Protein AF-A0A4Y8C627-F1 (afdb_monomer_lite)

Radius of gyration: 16.5 Å; chains: 1; bounding box: 31×33×43 Å

pLDDT: mean 87.5, std 11.92, range [37.62, 97.81]

Structure (mmCIF, N/CA/C/O bac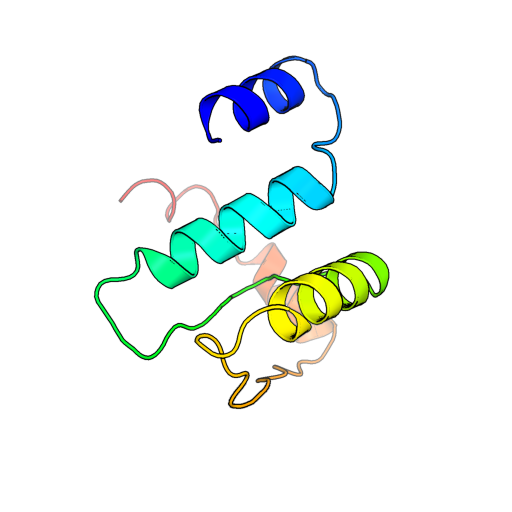kbone):
data_AF-A0A4Y8C627-F1
#
_entry.id   AF-A0A4Y8C627-F1
#
loop_
_atom_site.group_PDB
_atom_site.id
_atom_site.type_symbol
_atom_site.label_atom_id
_atom_site.label_alt_id
_atom_site.label_comp_id
_atom_site.label_asym_id
_atom_site.label_entity_id
_atom_site.label_seq_id
_atom_site.pdbx_PDB_ins_code
_atom_site.Cartn_x
_atom_site.Cartn_y
_atom_site.Cartn_z
_atom_site.occupancy
_atom_site.B_iso_or_equiv
_atom_site.auth_seq_id
_atom_si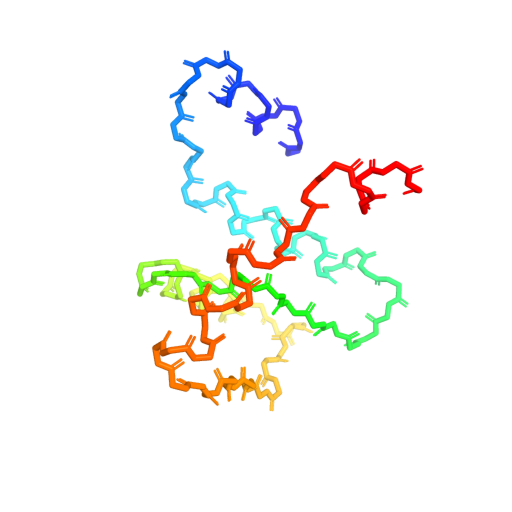te.auth_comp_id
_atom_site.auth_asym_id
_atom_site.auth_atom_id
_atom_site.pdbx_PDB_model_num
ATOM 1 N N . LEU A 1 1 ? -14.919 10.501 2.269 1.00 72.81 1 LEU A N 1
ATOM 2 C CA . LEU A 1 1 ? -13.532 10.699 1.791 1.00 72.81 1 LEU A CA 1
ATOM 3 C C . LEU A 1 1 ? -13.435 10.959 0.285 1.00 72.81 1 LEU A C 1
ATOM 5 O O . LEU A 1 1 ? -12.772 11.920 -0.075 1.00 72.81 1 LEU A O 1
ATOM 9 N N . GLY A 1 2 ? -14.131 10.216 -0.590 1.00 79.50 2 GLY A N 1
ATOM 10 C CA . GLY A 1 2 ? -14.039 10.416 -2.053 1.00 79.50 2 GLY A CA 1
ATOM 11 C C . GLY A 1 2 ? -14.268 11.856 -2.546 1.00 79.50 2 GLY A C 1
ATOM 12 O O . GLY A 1 2 ? -13.442 12.381 -3.279 1.00 79.50 2 GLY A O 1
ATOM 13 N N . LYS A 1 3 ? -15.312 12.547 -2.062 1.00 85.19 3 LYS A N 1
ATOM 14 C CA . LYS A 1 3 ? -15.562 13.968 -2.401 1.00 85.19 3 LYS A CA 1
ATOM 15 C C . LYS A 1 3 ? -14.435 14.911 -1.957 1.00 85.19 3 LYS A C 1
ATOM 17 O O . LYS A 1 3 ? -14.161 15.905 -2.615 1.00 85.19 3 LYS A O 1
ATOM 22 N N . THR A 1 4 ? -13.792 14.608 -0.830 1.00 83.12 4 THR A N 1
ATOM 23 C CA . THR A 1 4 ? -12.664 15.393 -0.314 1.00 83.12 4 THR A CA 1
ATOM 24 C C . THR A 1 4 ? -11.460 15.232 -1.233 1.00 83.12 4 THR A C 1
ATOM 26 O O . THR A 1 4 ? -10.890 16.231 -1.654 1.00 83.12 4 THR A O 1
ATOM 29 N N . ILE A 1 5 ? -11.130 13.992 -1.602 1.00 84.81 5 ILE A N 1
ATOM 30 C CA . ILE A 1 5 ? -10.052 13.672 -2.548 1.00 84.81 5 ILE A CA 1
ATOM 31 C C . ILE A 1 5 ? -10.285 14.372 -3.890 1.00 84.81 5 ILE A C 1
ATOM 33 O O . ILE A 1 5 ? -9.407 15.085 -4.370 1.00 84.81 5 ILE A O 1
ATOM 37 N N . ASP A 1 6 ? -11.491 14.241 -4.441 1.00 87.00 6 ASP A N 1
ATOM 38 C CA . ASP A 1 6 ? -11.877 14.874 -5.703 1.00 87.00 6 ASP A CA 1
ATOM 39 C C . ASP A 1 6 ? -11.719 16.404 -5.658 1.00 87.00 6 ASP A C 1
ATOM 41 O O . ASP A 1 6 ? -11.236 17.025 -6.604 1.00 87.00 6 ASP A O 1
ATOM 45 N N . SER A 1 7 ? -12.002 17.033 -4.512 1.00 90.12 7 SER A N 1
ATOM 46 C CA . SER A 1 7 ? -11.821 18.481 -4.344 1.00 90.12 7 SER A CA 1
ATOM 47 C C . SER A 1 7 ? -10.358 18.952 -4.371 1.00 90.12 7 SER A C 1
ATOM 49 O O . SER A 1 7 ? -10.106 20.105 -4.721 1.00 90.12 7 SER A O 1
ATOM 51 N N . PHE A 1 8 ? -9.394 18.094 -4.011 1.00 88.56 8 PHE A N 1
ATOM 52 C CA . PHE A 1 8 ? -7.964 18.390 -4.156 1.00 88.56 8 PHE A CA 1
ATOM 53 C C . PHE A 1 8 ? -7.522 18.189 -5.607 1.00 88.56 8 PHE A C 1
ATOM 55 O O . PHE A 1 8 ? -6.917 19.088 -6.192 1.00 88.56 8 PHE A O 1
ATOM 62 N N . ILE A 1 9 ? -7.900 17.054 -6.201 1.00 86.75 9 ILE A N 1
ATOM 63 C CA . ILE A 1 9 ? -7.514 16.671 -7.565 1.00 86.75 9 ILE A CA 1
ATOM 64 C C . ILE A 1 9 ? -8.062 17.663 -8.594 1.00 86.75 9 ILE A C 1
ATOM 66 O O . ILE A 1 9 ? -7.308 18.155 -9.429 1.00 86.75 9 ILE A O 1
ATOM 70 N N . SER A 1 10 ? -9.344 18.022 -8.500 1.00 89.75 10 SER A N 1
ATOM 71 C CA . SER A 1 10 ? -9.984 18.994 -9.403 1.00 89.75 10 SER A CA 1
ATOM 72 C C . SER A 1 10 ? -9.343 20.386 -9.359 1.00 89.75 10 SER A C 1
ATOM 74 O O . SER A 1 10 ? -9.460 21.147 -10.315 1.00 89.75 10 SER A O 1
ATOM 76 N N . LYS A 1 11 ? -8.630 20.716 -8.275 1.00 92.38 11 LYS A N 1
ATOM 77 C CA . LYS A 1 11 ? -7.874 21.967 -8.114 1.00 92.38 11 LYS A CA 1
ATOM 78 C C . LYS A 1 11 ? -6.393 21.837 -8.486 1.00 92.38 11 LYS A C 1
ATOM 80 O O . LYS A 1 11 ? -5.652 22.797 -8.309 1.00 92.38 11 LYS A O 1
ATOM 85 N N . GLY A 1 12 ? -5.952 20.669 -8.959 1.00 88.88 12 GLY A N 1
ATOM 86 C CA . GLY A 1 12 ? -4.545 20.378 -9.249 1.00 88.88 12 GLY A CA 1
ATOM 87 C C . GLY A 1 12 ? -3.660 20.263 -8.003 1.00 88.88 12 GLY A C 1
ATOM 88 O O . GLY A 1 12 ? -2.437 20.291 -8.117 1.00 88.88 12 GLY A O 1
ATOM 89 N N . ASN A 1 13 ? -4.258 20.146 -6.816 1.00 88.06 13 ASN A N 1
ATOM 90 C CA . ASN A 1 13 ? -3.529 20.029 -5.561 1.00 88.06 13 ASN A CA 1
ATOM 91 C C . ASN A 1 13 ? -3.198 18.568 -5.256 1.00 88.06 13 ASN A C 1
ATOM 93 O O . ASN A 1 13 ? -3.969 17.654 -5.559 1.00 88.06 13 ASN A O 1
ATOM 97 N N . LEU A 1 14 ? -2.076 18.360 -4.567 1.00 83.50 14 LEU A N 1
ATOM 98 C CA . LEU A 1 14 ? -1.755 17.062 -3.987 1.00 83.50 14 LEU A CA 1
ATOM 99 C C . LEU A 1 14 ? -2.723 16.750 -2.842 1.00 83.50 14 LEU A C 1
ATOM 101 O O . LEU A 1 14 ? -3.014 17.601 -2.000 1.00 83.50 14 LEU A O 1
ATOM 105 N N . VAL A 1 15 ? -3.214 15.514 -2.820 1.00 87.62 15 VAL A N 1
ATOM 106 C CA . VAL A 1 15 ? -4.030 15.004 -1.718 1.00 87.62 15 VAL A CA 1
ATOM 107 C C . VAL A 1 15 ? -3.113 14.782 -0.509 1.00 87.62 15 VAL A C 1
ATOM 109 O O . VAL A 1 15 ? -2.073 14.137 -0.670 1.00 87.62 15 VAL A O 1
ATOM 112 N N . PRO A 1 16 ? -3.471 15.277 0.689 1.00 90.00 16 PRO A N 1
ATOM 113 C CA . PRO A 1 16 ? -2.706 15.015 1.904 1.00 90.00 16 PRO A CA 1
ATOM 114 C C . PRO A 1 16 ? -2.525 13.514 2.171 1.00 90.00 16 PRO A C 1
ATOM 116 O O . PRO A 1 16 ? -3.430 12.711 1.928 1.00 90.00 16 PRO A O 1
ATOM 119 N N . LEU A 1 17 ? -1.346 13.131 2.666 1.00 89.31 17 LEU A N 1
ATOM 120 C CA . LEU A 1 17 ? -0.967 11.728 2.850 1.00 89.31 17 LEU A CA 1
ATOM 121 C C . LEU A 1 17 ? -1.897 10.985 3.822 1.00 89.31 17 LEU A C 1
ATOM 123 O O . LEU A 1 17 ? -2.311 9.859 3.551 1.00 89.31 17 LEU A O 1
ATOM 127 N N . ASP A 1 18 ? -2.272 11.633 4.917 1.00 89.50 18 ASP A N 1
ATOM 128 C CA . ASP A 1 18 ? -3.202 11.119 5.923 1.00 89.50 18 ASP A CA 1
ATOM 129 C C . ASP A 1 18 ? -4.584 10.809 5.324 1.00 89.50 18 ASP A C 1
ATOM 131 O O . ASP A 1 18 ? -5.201 9.791 5.645 1.00 89.50 18 ASP A O 1
ATOM 135 N N . VAL A 1 19 ? -5.062 11.642 4.393 1.00 89.69 19 VAL A N 1
ATOM 136 C CA . VAL A 1 19 ? -6.332 11.419 3.684 1.00 89.69 19 VAL A CA 1
ATOM 137 C C . VAL A 1 19 ? -6.239 10.183 2.787 1.00 89.69 19 VAL A C 1
ATOM 139 O O . VAL A 1 19 ? -7.193 9.398 2.724 1.00 89.69 19 VAL A O 1
ATOM 142 N N . VAL A 1 20 ? -5.101 9.978 2.116 1.00 89.25 20 VAL A N 1
ATOM 143 C CA . VAL A 1 20 ? -4.851 8.790 1.282 1.00 89.25 20 VAL A CA 1
ATOM 144 C C . VAL A 1 20 ? -4.823 7.526 2.143 1.00 89.25 20 VAL A C 1
ATOM 146 O O . VAL A 1 20 ? -5.567 6.585 1.860 1.00 89.25 20 VAL A O 1
ATOM 149 N N . VAL A 1 21 ? -4.037 7.522 3.223 1.00 91.25 21 VAL A N 1
ATOM 150 C CA . VAL A 1 21 ? -3.909 6.382 4.146 1.00 91.25 21 VAL A CA 1
ATOM 151 C C . VAL A 1 21 ? -5.261 6.006 4.750 1.00 91.25 21 VAL A C 1
ATOM 153 O O . VAL A 1 21 ? -5.665 4.844 4.683 1.00 91.25 21 VAL A O 1
ATOM 156 N N . ASN A 1 22 ? -6.016 6.986 5.254 1.00 90.38 22 ASN A N 1
ATOM 157 C CA . ASN A 1 22 ? -7.346 6.742 5.811 1.00 90.38 22 ASN A CA 1
ATOM 158 C C . ASN A 1 22 ? -8.316 6.173 4.771 1.00 90.38 22 ASN A C 1
ATOM 160 O O . ASN A 1 22 ? -9.116 5.294 5.085 1.00 90.38 22 ASN A O 1
ATOM 164 N N . THR A 1 23 ? -8.233 6.629 3.519 1.00 91.81 23 THR A N 1
ATOM 165 C CA . THR A 1 23 ? -9.076 6.099 2.439 1.00 91.81 23 THR A CA 1
ATOM 166 C C . THR A 1 23 ? -8.784 4.625 2.175 1.00 91.81 23 THR A C 1
ATOM 168 O O . THR A 1 23 ? -9.722 3.837 2.047 1.00 91.81 23 THR A O 1
ATOM 171 N N . ILE A 1 24 ? -7.506 4.237 2.156 1.00 92.38 24 ILE A N 1
ATOM 172 C CA . ILE A 1 24 ? -7.089 2.840 1.989 1.00 92.38 24 ILE A CA 1
ATOM 173 C C . ILE A 1 24 ? -7.585 2.000 3.167 1.00 92.38 24 ILE A C 1
ATOM 175 O O . ILE A 1 24 ? -8.241 0.987 2.952 1.00 92.38 24 ILE A O 1
ATOM 179 N N . VAL A 1 25 ? -7.354 2.432 4.409 1.00 91.56 25 VAL A N 1
ATOM 180 C CA . VAL A 1 25 ? -7.783 1.687 5.608 1.00 91.56 25 VAL A CA 1
ATOM 181 C C . VAL A 1 25 ? -9.302 1.513 5.655 1.00 91.56 25 VAL A C 1
ATOM 183 O O . VAL A 1 25 ? -9.786 0.420 5.952 1.00 91.56 25 VAL A O 1
ATOM 186 N N . CYS A 1 26 ? -10.073 2.548 5.306 1.00 92.12 26 CYS A N 1
ATOM 187 C CA . CYS A 1 26 ? -11.525 2.433 5.180 1.00 92.12 26 CYS A CA 1
ATOM 188 C C . CYS A 1 26 ? -11.931 1.395 4.125 1.00 92.12 26 CYS A C 1
ATOM 190 O O . CYS A 1 26 ? -12.849 0.615 4.373 1.00 92.12 26 CYS A O 1
ATOM 192 N N . ALA A 1 27 ? -11.252 1.359 2.974 1.00 92.25 27 ALA A N 1
ATOM 193 C CA . ALA A 1 27 ? -11.519 0.371 1.933 1.00 92.25 27 ALA A CA 1
ATOM 194 C C . ALA A 1 27 ? -11.170 -1.056 2.388 1.00 92.25 27 ALA A C 1
ATOM 196 O O . ALA A 1 27 ? -11.949 -1.973 2.140 1.00 92.25 27 ALA A O 1
ATOM 197 N N . LEU A 1 28 ? -10.058 -1.240 3.110 1.00 92.62 28 LEU A N 1
ATOM 198 C CA . LEU A 1 28 ? -9.668 -2.538 3.670 1.00 92.62 28 LEU A CA 1
ATOM 199 C C . LEU A 1 28 ? -10.711 -3.063 4.664 1.00 92.62 28 LEU A C 1
ATOM 201 O O . LEU A 1 28 ? -11.089 -4.228 4.598 1.00 92.62 28 LEU A O 1
ATOM 205 N N . LYS A 1 29 ? -11.222 -2.196 5.546 1.00 91.00 29 LYS A N 1
ATOM 206 C CA . LYS A 1 29 ? -12.266 -2.546 6.525 1.00 91.00 29 LYS A CA 1
ATOM 207 C C . LYS A 1 29 ? -13.621 -2.850 5.889 1.00 91.00 29 LYS A C 1
ATOM 209 O O . LYS A 1 29 ? -14.377 -3.657 6.418 1.00 91.00 29 LYS A O 1
ATOM 214 N N . ALA A 1 30 ? -13.936 -2.189 4.778 1.00 93.50 30 ALA A N 1
ATOM 215 C CA . ALA A 1 30 ? -15.183 -2.389 4.045 1.00 93.50 30 ALA A CA 1
ATOM 216 C C . ALA A 1 30 ? -15.125 -3.558 3.046 1.00 93.50 30 ALA A C 1
ATOM 218 O O . ALA A 1 30 ? -16.132 -3.857 2.402 1.00 93.50 30 ALA A O 1
ATOM 219 N N . ALA A 1 31 ? -13.964 -4.197 2.877 1.00 94.50 31 ALA A N 1
ATOM 220 C CA . ALA A 1 31 ? -13.801 -5.261 1.903 1.00 94.50 31 ALA A CA 1
ATOM 221 C C . ALA A 1 31 ? -14.677 -6.480 2.252 1.00 94.50 31 ALA A C 1
ATOM 223 O O . ALA A 1 31 ? -14.759 -6.880 3.415 1.00 94.50 31 ALA A O 1
ATOM 224 N N . PRO A 1 32 ? -15.296 -7.131 1.252 1.00 94.75 32 PRO A N 1
ATOM 225 C CA . PRO A 1 32 ? -16.131 -8.309 1.483 1.00 94.75 32 PRO A CA 1
ATOM 226 C 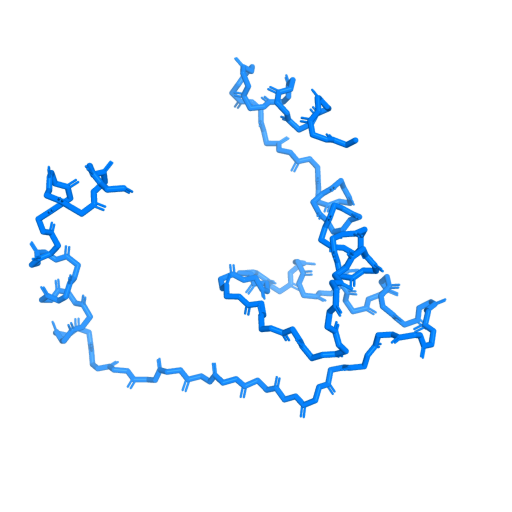C . PRO A 1 32 ? -15.313 -9.567 1.825 1.00 94.75 32 PRO A C 1
ATOM 228 O O . PRO A 1 32 ? -15.880 -10.596 2.191 1.00 94.75 32 PRO A O 1
ATOM 231 N N . THR A 1 33 ? -13.984 -9.514 1.686 1.00 95.06 33 THR A N 1
ATOM 232 C CA . THR A 1 33 ? -13.065 -10.636 1.890 1.00 95.06 33 THR A CA 1
ATOM 233 C C . THR A 1 33 ? -12.059 -10.342 2.997 1.00 95.06 33 THR A C 1
ATOM 235 O O . THR A 1 33 ? -11.674 -9.205 3.244 1.00 95.06 33 THR A O 1
ATOM 238 N N . LYS A 1 34 ? -11.573 -11.407 3.646 1.00 92.50 34 LYS A N 1
ATOM 239 C CA . LYS A 1 34 ? -10.545 -11.316 4.700 1.00 92.50 34 LYS A CA 1
ATOM 240 C C . LYS A 1 34 ? -9.130 -11.099 4.163 1.00 92.50 34 LYS A C 1
ATOM 242 O O . LYS A 1 34 ? -8.238 -10.713 4.910 1.00 92.50 34 LYS A O 1
ATOM 247 N N . THR A 1 35 ? -8.907 -11.423 2.893 1.00 93.62 35 THR A N 1
ATOM 248 C CA . THR A 1 35 ? -7.606 -11.319 2.233 1.00 93.62 35 THR A CA 1
ATOM 249 C C . THR A 1 35 ? -7.734 -10.348 1.079 1.00 93.62 35 THR A C 1
ATOM 251 O O . THR A 1 35 ? -8.645 -10.470 0.258 1.00 93.62 35 THR A O 1
ATOM 254 N N . ILE A 1 36 ? -6.830 -9.375 1.060 1.00 94.88 36 ILE A N 1
ATOM 255 C CA . ILE A 1 36 ? -6.831 -8.253 0.131 1.00 94.88 36 ILE A CA 1
ATOM 256 C C . ILE A 1 36 ? -5.408 -8.103 -0.396 1.00 94.88 36 ILE A C 1
ATOM 258 O O . ILE A 1 36 ? -4.448 -8.226 0.365 1.00 94.88 36 ILE A O 1
ATOM 262 N N . ILE A 1 37 ? -5.286 -7.846 -1.695 1.00 95.00 37 ILE A N 1
ATOM 263 C CA . ILE A 1 37 ? -4.025 -7.476 -2.333 1.00 95.00 37 ILE A CA 1
ATOM 264 C C . ILE A 1 37 ? -4.082 -5.977 -2.590 1.00 95.00 37 ILE A C 1
ATOM 266 O O . ILE A 1 37 ? -5.035 -5.484 -3.191 1.00 95.00 37 ILE A O 1
ATOM 270 N N . ILE A 1 38 ? -3.063 -5.264 -2.122 1.00 93.00 38 ILE A N 1
ATOM 271 C CA . ILE A 1 38 ? -2.863 -3.857 -2.448 1.00 93.00 38 ILE A CA 1
ATOM 272 C C . ILE A 1 38 ? -1.814 -3.813 -3.553 1.00 93.00 38 ILE A C 1
ATOM 274 O O . ILE A 1 38 ? -0.678 -4.230 -3.340 1.00 93.00 38 ILE A O 1
ATOM 278 N N . ASP A 1 39 ? -2.208 -3.330 -4.729 1.00 93.56 39 ASP A N 1
ATOM 279 C CA . ASP A 1 39 ? -1.301 -3.121 -5.854 1.00 93.56 39 ASP A CA 1
ATOM 280 C C . ASP A 1 39 ? -0.960 -1.633 -5.982 1.00 93.56 39 ASP A C 1
ATOM 282 O O . ASP A 1 39 ? -1.828 -0.758 -5.959 1.00 93.56 39 ASP A O 1
ATOM 286 N N . GLY A 1 40 ? 0.332 -1.338 -6.092 1.00 89.38 40 GLY A N 1
ATOM 287 C CA . GLY A 1 40 ? 0.827 0.011 -6.317 1.00 89.38 40 GLY A CA 1
ATOM 288 C C . GLY A 1 40 ? 0.769 0.949 -5.109 1.00 89.38 40 GLY A C 1
ATOM 289 O O . GLY A 1 40 ? 0.953 2.147 -5.319 1.00 89.38 40 GLY A O 1
ATOM 290 N N . TYR A 1 41 ? 0.549 0.458 -3.886 1.00 92.31 41 TYR A N 1
ATOM 291 C CA . TYR A 1 41 ? 0.714 1.223 -2.644 1.00 92.31 41 TYR A CA 1
ATOM 292 C C . TYR A 1 41 ? 1.363 0.355 -1.552 1.00 92.31 41 TYR A C 1
ATOM 294 O O . TYR A 1 41 ? 0.952 -0.797 -1.395 1.00 92.31 41 TYR A O 1
ATOM 302 N N . PRO A 1 42 ? 2.307 0.888 -0.752 1.00 93.44 42 PRO A N 1
ATOM 303 C CA . PRO A 1 42 ? 2.901 2.234 -0.815 1.00 93.44 42 PRO A CA 1
ATOM 304 C C . PRO A 1 42 ? 3.931 2.399 -1.954 1.00 93.44 42 PRO A C 1
ATOM 306 O O . PRO A 1 42 ? 4.520 1.426 -2.415 1.00 93.44 42 PRO A O 1
ATOM 309 N N . ARG A 1 43 ? 4.154 3.642 -2.416 1.00 91.94 43 ARG A N 1
ATOM 310 C CA . ARG A 1 43 ? 5.134 4.020 -3.467 1.00 91.94 43 ARG A CA 1
ATOM 311 C C . ARG A 1 43 ? 6.327 4.831 -2.957 1.00 91.94 43 ARG A C 1
ATOM 313 O O . ARG A 1 43 ? 7.269 5.055 -3.711 1.00 91.94 43 ARG A O 1
ATOM 320 N N . SER A 1 44 ? 6.291 5.292 -1.710 1.00 91.69 44 SER A N 1
ATOM 321 C CA . SER A 1 44 ? 7.404 5.987 -1.062 1.00 91.69 44 SER A CA 1
ATOM 322 C C . SER A 1 44 ? 7.598 5.491 0.368 1.00 91.69 44 SER A C 1
ATOM 324 O O . SER A 1 44 ? 6.690 4.925 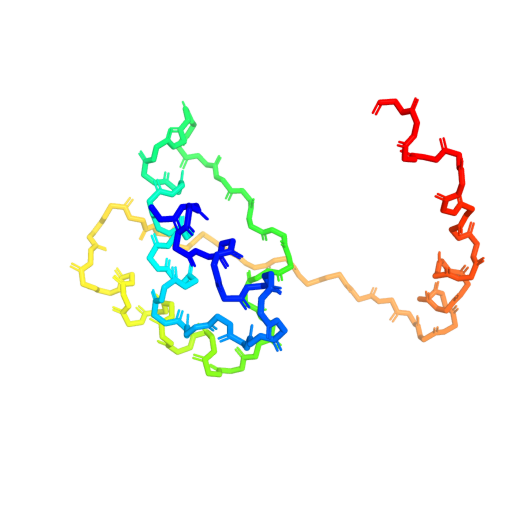0.979 1.00 91.69 44 SER A O 1
ATOM 326 N N . VAL A 1 45 ? 8.788 5.732 0.918 1.00 93.44 45 VAL A N 1
ATOM 327 C CA . VAL A 1 45 ? 9.102 5.399 2.315 1.00 93.44 45 VAL A CA 1
ATOM 328 C C . VAL A 1 45 ? 8.193 6.171 3.276 1.00 93.44 45 VAL A C 1
ATOM 330 O O . VAL A 1 45 ? 7.717 5.608 4.251 1.00 93.44 45 VAL A O 1
ATOM 333 N N . GLU A 1 46 ? 7.878 7.430 2.972 1.00 91.94 46 GLU A N 1
ATOM 334 C CA . GLU A 1 46 ? 6.955 8.259 3.762 1.00 91.94 46 GLU A CA 1
ATOM 335 C C . GLU A 1 46 ? 5.546 7.656 3.815 1.00 91.94 46 GLU A C 1
ATOM 337 O O . GLU A 1 46 ? 4.961 7.542 4.889 1.00 91.94 46 GLU A O 1
ATOM 342 N N . GLN A 1 47 ? 5.030 7.196 2.669 1.00 92.75 47 GLN A N 1
ATOM 343 C CA . GLN A 1 47 ? 3.744 6.496 2.595 1.00 92.75 47 GLN A CA 1
ATOM 344 C C . GLN A 1 47 ? 3.750 5.200 3.399 1.00 92.75 47 GLN A C 1
ATOM 346 O O . GLN A 1 47 ? 2.766 4.886 4.065 1.00 92.75 47 GLN A O 1
ATOM 351 N N . MET A 1 48 ? 4.850 4.449 3.325 1.00 92.88 48 MET A N 1
ATOM 352 C CA . MET A 1 48 ? 5.024 3.211 4.075 1.00 92.88 48 MET A CA 1
ATOM 353 C C . MET A 1 48 ? 5.025 3.472 5.584 1.00 92.88 48 MET A C 1
ATOM 355 O O . MET A 1 48 ? 4.314 2.778 6.299 1.00 92.88 48 MET A O 1
ATOM 359 N N . MET A 1 49 ? 5.762 4.481 6.058 1.00 93.94 49 MET A N 1
ATOM 360 C CA . MET A 1 49 ? 5.826 4.829 7.482 1.00 93.94 49 MET A CA 1
ATOM 361 C C . MET A 1 49 ? 4.470 5.286 8.028 1.00 93.94 49 MET A C 1
ATOM 363 O O . MET A 1 49 ? 4.064 4.832 9.094 1.00 93.94 49 MET A O 1
ATOM 367 N N . GLU A 1 50 ? 3.748 6.148 7.306 1.00 92.94 50 GLU A N 1
ATOM 368 C CA . GLU A 1 50 ? 2.427 6.601 7.762 1.00 92.94 50 GLU A CA 1
ATOM 369 C C . GLU A 1 50 ? 1.403 5.459 7.738 1.00 92.94 50 GLU A C 1
ATOM 371 O O . GLU A 1 50 ? 0.594 5.32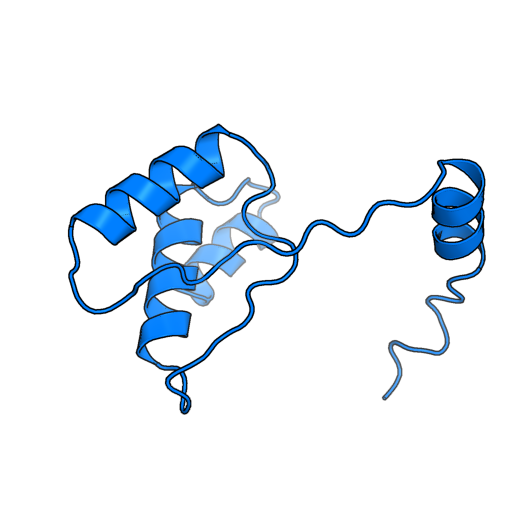5 8.654 1.00 92.94 50 GLU A O 1
ATOM 376 N N . PHE A 1 51 ? 1.460 4.594 6.721 1.00 93.19 51 PHE A N 1
ATOM 377 C CA . PHE A 1 51 ? 0.594 3.423 6.658 1.00 93.19 51 PHE A CA 1
ATOM 378 C C . PHE A 1 51 ? 0.877 2.450 7.807 1.00 93.19 51 PHE A C 1
ATOM 380 O O . PHE A 1 51 ? -0.059 2.042 8.487 1.00 93.19 51 PHE A O 1
ATOM 387 N N . ASP A 1 52 ? 2.147 2.134 8.067 1.00 92.19 52 ASP A N 1
ATOM 388 C CA . ASP A 1 52 ? 2.561 1.263 9.173 1.00 92.19 52 ASP A CA 1
ATOM 389 C C . ASP A 1 52 ? 2.127 1.827 10.531 1.00 92.19 52 ASP A C 1
ATOM 391 O O . ASP A 1 52 ? 1.535 1.113 11.338 1.00 92.19 52 ASP A O 1
ATOM 395 N N . LYS A 1 53 ? 2.298 3.137 10.745 1.00 92.81 53 LYS A N 1
ATOM 396 C CA . LYS A 1 53 ? 1.820 3.829 11.946 1.00 92.81 53 LYS A CA 1
ATOM 397 C C . LYS A 1 53 ? 0.312 3.647 12.141 1.00 92.81 53 LYS A C 1
ATOM 399 O O . LYS A 1 53 ? -0.106 3.182 13.199 1.00 92.81 53 LYS A O 1
ATOM 404 N N . VAL A 1 54 ? -0.502 3.956 11.130 1.00 91.19 54 VAL A N 1
ATOM 405 C CA . VAL A 1 54 ? -1.969 3.836 11.225 1.00 91.19 54 VAL A CA 1
ATOM 406 C C . VAL A 1 54 ? -2.413 2.383 11.417 1.00 91.19 54 VAL A C 1
ATOM 408 O O . VAL A 1 54 ? -3.377 2.128 12.142 1.00 91.19 54 VAL A O 1
ATOM 411 N N . LEU A 1 55 ? -1.725 1.424 10.790 1.00 90.31 55 LEU A N 1
ATOM 412 C CA . LEU A 1 55 ? -1.996 0.004 11.002 1.00 90.31 55 LEU A CA 1
ATOM 413 C C . LEU A 1 55 ? -1.587 -0.453 12.407 1.00 90.31 55 LEU A C 1
ATOM 415 O O . LEU A 1 55 ? -2.308 -1.244 12.997 1.00 90.31 55 LEU A O 1
ATOM 419 N N . SER A 1 56 ? -0.492 0.057 12.975 1.00 90.38 56 SER A N 1
ATOM 420 C CA . SER A 1 56 ? -0.026 -0.319 14.320 1.00 90.38 56 SER A CA 1
ATOM 421 C C . SER A 1 56 ? -0.993 0.085 15.440 1.00 90.38 56 SER A C 1
ATOM 423 O O . SER A 1 56 ? -1.018 -0.538 16.499 1.00 90.38 56 SER A O 1
ATOM 425 N N . GLU A 1 57 ? -1.832 1.092 15.192 1.00 89.69 57 GLU A N 1
ATOM 426 C CA . GLU A 1 57 ? -2.894 1.530 16.102 1.00 89.69 57 GLU A CA 1
ATOM 427 C C . GLU A 1 57 ? -4.126 0.599 16.070 1.00 89.69 57 GLU A C 1
ATOM 429 O O . GLU A 1 57 ? -5.086 0.807 16.816 1.00 89.69 57 GLU A O 1
ATOM 434 N N . GLN A 1 58 ? -4.139 -0.421 15.200 1.00 85.00 58 GLN A N 1
ATOM 435 C CA . GLN A 1 58 ? -5.303 -1.264 14.925 1.00 85.00 58 GLN A CA 1
ATOM 436 C C . GLN A 1 58 ? -4.920 -2.748 14.820 1.00 85.00 58 GLN A C 1
ATOM 438 O O . GLN A 1 58 ? -4.050 -3.136 14.054 1.00 85.00 58 GLN A O 1
ATOM 443 N N . ASN A 1 59 ? -5.648 -3.634 15.502 1.00 84.31 59 ASN A N 1
ATOM 444 C CA . ASN A 1 59 ? -5.314 -5.070 15.501 1.00 84.31 59 ASN A CA 1
ATOM 445 C C . ASN A 1 59 ? -6.038 -5.893 14.415 1.00 84.31 59 ASN A C 1
ATOM 447 O O . ASN A 1 59 ? -5.863 -7.108 14.337 1.00 84.31 59 ASN A O 1
ATOM 451 N N . GLU A 1 60 ? -6.882 -5.261 13.598 1.00 87.94 60 GLU A N 1
ATOM 452 C CA . GLU A 1 60 ? -7.754 -5.953 12.635 1.00 87.94 60 GLU A CA 1
ATOM 453 C C . GLU A 1 60 ? -7.063 -6.266 11.300 1.00 87.94 60 GLU A C 1
ATOM 455 O O . GLU A 1 60 ? -7.447 -7.209 10.607 1.00 87.94 60 GLU A O 1
ATOM 460 N N . ILE A 1 61 ? -6.042 -5.487 10.931 1.00 91.06 61 ILE A N 1
ATOM 461 C CA . ILE A 1 61 ? -5.357 -5.583 9.640 1.00 91.06 61 ILE A CA 1
ATOM 462 C C . ILE A 1 61 ? -3.928 -6.058 9.887 1.00 91.06 61 ILE A C 1
ATOM 464 O O . ILE A 1 61 ? -3.167 -5.437 10.619 1.00 91.06 61 ILE A O 1
ATOM 468 N N . CYS A 1 62 ? -3.552 -7.168 9.256 1.00 90.38 62 CYS A N 1
ATOM 469 C CA . CYS A 1 62 ? -2.242 -7.786 9.427 1.00 90.38 62 CYS A CA 1
ATOM 470 C C . CYS A 1 62 ? -1.593 -8.016 8.061 1.00 90.38 62 CYS A C 1
ATOM 472 O O . CYS A 1 62 ? -2.145 -8.734 7.222 1.00 90.38 62 CYS A O 1
ATOM 474 N N . LEU A 1 63 ? -0.405 -7.444 7.853 1.00 90.69 63 LEU A N 1
ATOM 475 C CA . LEU A 1 63 ? 0.398 -7.693 6.660 1.00 90.69 63 LEU A CA 1
ATOM 476 C C . LEU A 1 63 ? 0.891 -9.147 6.662 1.00 90.69 63 LEU A C 1
ATOM 478 O O . LEU A 1 63 ? 1.589 -9.578 7.578 1.00 90.69 63 LEU A O 1
ATOM 482 N N . LYS A 1 64 ? 0.524 -9.913 5.629 1.00 94.06 64 LYS A N 1
ATOM 483 C CA . LYS A 1 64 ? 0.934 -11.322 5.484 1.00 94.06 64 LYS A CA 1
ATOM 484 C C . LYS A 1 64 ? 2.201 -11.517 4.661 1.00 94.06 64 LYS A C 1
ATOM 486 O O . LYS A 1 64 ? 2.879 -12.522 4.835 1.00 94.06 64 LYS A O 1
ATOM 491 N N . GLY A 1 65 ? 2.516 -10.580 3.778 1.00 93.00 65 GLY A N 1
ATOM 492 C CA . GLY A 1 65 ? 3.693 -10.654 2.928 1.00 93.00 65 GLY A CA 1
ATOM 493 C C . GLY A 1 65 ? 3.701 -9.554 1.881 1.00 93.00 65 GLY A C 1
ATOM 494 O O . GLY A 1 65 ? 2.713 -8.840 1.707 1.00 93.00 65 GLY A O 1
ATOM 495 N N . VAL A 1 66 ? 4.830 -9.441 1.189 1.00 93.75 66 VAL A N 1
ATOM 496 C CA . VAL A 1 66 ? 5.049 -8.493 0.096 1.00 93.75 66 VAL A CA 1
ATOM 497 C C . VAL A 1 66 ? 5.514 -9.282 -1.118 1.00 93.75 66 VAL A C 1
ATOM 499 O O . VAL A 1 66 ? 6.389 -10.140 -1.004 1.00 93.75 66 VAL A O 1
ATOM 502 N N . ILE A 1 67 ? 4.916 -9.000 -2.274 1.00 95.19 67 ILE A N 1
ATOM 503 C CA . ILE A 1 67 ? 5.305 -9.601 -3.549 1.00 95.19 67 ILE A CA 1
ATOM 504 C C . ILE A 1 67 ? 6.071 -8.544 -4.336 1.00 95.19 67 ILE A C 1
ATOM 506 O O . ILE A 1 67 ? 5.498 -7.547 -4.766 1.00 95.19 67 ILE A O 1
ATOM 510 N N . GLU A 1 68 ? 7.369 -8.768 -4.527 1.00 94.31 68 GLU A N 1
ATOM 511 C CA . GLU A 1 68 ? 8.207 -7.936 -5.387 1.00 94.31 68 GLU A CA 1
ATOM 512 C C . GLU A 1 68 ? 8.383 -8.625 -6.743 1.00 94.31 68 GLU A C 1
ATOM 514 O O . GLU A 1 68 ? 8.983 -9.697 -6.845 1.00 94.31 68 GLU A O 1
ATOM 519 N N . VAL A 1 69 ? 7.868 -8.002 -7.802 1.00 93.88 69 VAL A N 1
ATOM 520 C CA . VAL A 1 69 ? 8.060 -8.487 -9.171 1.00 93.88 69 VAL A CA 1
ATOM 521 C C . VAL A 1 69 ? 9.297 -7.820 -9.760 1.00 93.88 69 VAL A C 1
ATOM 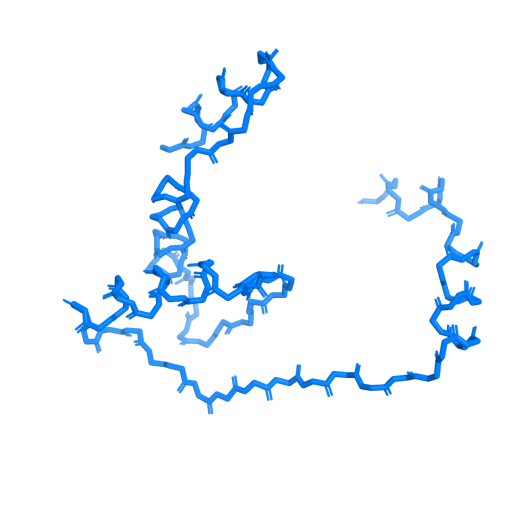523 O O . VAL A 1 69 ? 9.272 -6.638 -10.097 1.00 93.88 69 VAL A O 1
ATOM 526 N N . ARG A 1 70 ? 10.378 -8.589 -9.914 1.00 95.50 70 ARG A N 1
ATOM 527 C CA . ARG A 1 70 ? 11.624 -8.120 -10.535 1.00 95.50 70 ARG A CA 1
ATOM 528 C C . ARG A 1 70 ? 11.667 -8.479 -12.014 1.00 95.50 70 ARG A C 1
ATOM 530 O O . ARG A 1 70 ? 11.458 -9.629 -12.391 1.00 95.50 70 ARG A O 1
ATOM 537 N N . VAL A 1 71 ? 11.974 -7.490 -12.842 1.00 95.62 71 VAL A N 1
ATOM 538 C CA . VAL A 1 71 ? 12.195 -7.626 -14.287 1.00 95.62 71 VAL A CA 1
ATOM 539 C C . VAL A 1 71 ? 13.380 -6.755 -14.694 1.00 95.62 71 VAL A C 1
ATOM 541 O O . VAL A 1 71 ? 13.737 -5.832 -13.961 1.00 95.62 71 VAL A O 1
ATOM 544 N N . SER A 1 72 ? 13.995 -7.040 -15.843 1.00 97.81 72 SER A N 1
ATOM 545 C CA . SER A 1 72 ? 15.025 -6.153 -16.385 1.00 97.81 72 SER A CA 1
ATOM 546 C C . SER A 1 72 ? 14.411 -4.835 -16.873 1.00 97.81 72 SER A C 1
ATOM 548 O O . SER A 1 72 ? 13.207 -4.765 -17.153 1.00 97.81 72 SER A O 1
ATOM 550 N N . GLU A 1 73 ? 15.231 -3.788 -16.978 1.00 96.56 73 GLU A N 1
ATOM 551 C CA . GLU A 1 73 ? 14.793 -2.490 -17.500 1.00 96.56 73 GLU A CA 1
ATOM 552 C C . GLU A 1 73 ? 14.262 -2.625 -18.931 1.00 96.56 73 GLU A C 1
ATOM 554 O O . GLU A 1 73 ? 13.230 -2.041 -19.263 1.00 96.56 73 GLU A O 1
ATOM 559 N N . GLU A 1 74 ? 14.910 -3.451 -19.755 1.00 96.88 74 GLU A N 1
ATOM 560 C CA . GLU A 1 74 ? 14.496 -3.708 -21.133 1.00 96.88 74 GLU A CA 1
ATOM 561 C C . GLU A 1 74 ? 13.087 -4.304 -21.175 1.00 96.88 74 GLU A C 1
ATOM 563 O O . GLU A 1 74 ? 12.208 -3.752 -21.835 1.00 96.88 74 GLU A O 1
ATOM 568 N N . VAL A 1 75 ? 12.829 -5.358 -20.389 1.00 95.94 75 VAL A N 1
ATOM 569 C CA . VAL A 1 75 ? 11.506 -5.997 -20.308 1.00 95.94 75 VAL A CA 1
ATOM 570 C C . VAL A 1 75 ? 10.456 -5.027 -19.760 1.00 95.94 75 VAL A C 1
ATOM 572 O O . VAL A 1 75 ? 9.324 -4.991 -20.250 1.00 95.94 75 VAL A O 1
ATOM 575 N N . ALA A 1 76 ? 10.797 -4.223 -18.748 1.00 94.06 76 ALA A N 1
ATOM 576 C CA . ALA A 1 76 ? 9.888 -3.215 -18.207 1.00 94.06 76 ALA A CA 1
ATOM 577 C C . ALA A 1 76 ? 9.523 -2.162 -19.265 1.00 94.06 76 ALA A C 1
ATOM 579 O O . ALA A 1 76 ? 8.346 -1.830 -19.428 1.00 94.06 76 ALA A O 1
ATOM 580 N N . LYS A 1 77 ? 10.515 -1.672 -20.014 1.00 94.06 77 LYS A N 1
ATOM 581 C CA . LYS A 1 77 ? 10.347 -0.669 -21.067 1.00 94.06 77 LYS A CA 1
ATOM 582 C C . LYS A 1 77 ? 9.528 -1.208 -22.233 1.00 94.06 77 LYS A C 1
ATOM 584 O O . LYS A 1 77 ? 8.582 -0.543 -22.648 1.00 94.06 77 LYS A O 1
ATOM 589 N N . GLU A 1 78 ? 9.832 -2.411 -22.714 1.00 94.44 78 GLU A N 1
ATOM 590 C CA . GLU A 1 78 ? 9.049 -3.088 -23.753 1.00 94.44 78 GLU A CA 1
ATOM 591 C C . GLU A 1 78 ? 7.585 -3.235 -23.336 1.00 94.44 78 GLU A C 1
ATOM 593 O O . GLU A 1 78 ? 6.691 -2.897 -24.108 1.00 94.44 78 GLU A O 1
ATOM 598 N N . ARG A 1 79 ? 7.320 -3.639 -22.087 1.00 90.50 79 ARG A N 1
ATOM 599 C CA . ARG A 1 79 ? 5.949 -3.738 -21.564 1.00 90.50 79 ARG A CA 1
ATOM 600 C C . ARG A 1 79 ? 5.246 -2.393 -21.483 1.00 90.50 79 ARG A C 1
ATOM 602 O O . ARG A 1 79 ? 4.049 -2.340 -21.726 1.00 90.50 79 ARG A O 1
ATOM 609 N N . VAL A 1 80 ? 5.933 -1.318 -21.102 1.00 89.62 80 VAL A N 1
ATOM 610 C CA . VAL A 1 80 ? 5.320 0.019 -21.035 1.00 89.62 80 VAL A CA 1
ATOM 611 C C . VAL A 1 80 ? 5.021 0.556 -22.434 1.00 89.62 80 VAL A C 1
ATOM 613 O O . VAL A 1 80 ? 3.943 1.106 -22.639 1.00 89.62 80 VAL A O 1
ATOM 616 N N . LEU A 1 81 ? 5.938 0.376 -23.388 1.00 89.06 81 LEU A N 1
ATOM 617 C CA . LEU A 1 81 ? 5.782 0.833 -24.773 1.00 89.06 81 LEU A CA 1
ATOM 618 C C . LEU A 1 81 ? 4.785 -0.017 -25.571 1.00 89.06 81 LEU A C 1
ATOM 620 O O . LEU A 1 81 ? 4.097 0.511 -26.437 1.00 89.06 81 LEU A O 1
ATOM 624 N N . GLY A 1 82 ? 4.688 -1.312 -25.267 1.00 85.44 82 GLY A N 1
ATOM 625 C CA . GLY A 1 82 ? 3.739 -2.240 -25.883 1.00 85.44 82 GLY A CA 1
ATOM 626 C C . GLY A 1 82 ? 2.308 -2.123 -25.352 1.00 85.44 82 GLY A C 1
ATOM 627 O O . GLY A 1 82 ? 1.410 -2.753 -25.906 1.00 85.44 82 GLY A O 1
ATOM 628 N N . ARG A 1 83 ? 2.063 -1.324 -24.301 1.00 79.44 83 ARG A N 1
ATOM 629 C CA . ARG A 1 83 ? 0.698 -1.014 -23.849 1.00 79.44 83 ARG A CA 1
ATOM 630 C C . ARG A 1 83 ? 0.006 -0.137 -24.893 1.00 79.44 83 ARG A C 1
ATOM 632 O O . ARG A 1 83 ? 0.163 1.085 -24.886 1.00 79.44 83 ARG A O 1
ATOM 639 N N . ASN A 1 84 ? -0.823 -0.745 -25.737 1.00 61.84 84 ASN A N 1
ATOM 640 C CA . ASN A 1 84 ? -1.820 -0.037 -26.539 1.00 61.84 84 ASN A CA 1
ATOM 641 C C . ASN A 1 84 ? -2.937 0.479 -25.618 1.00 61.84 84 ASN A C 1
ATOM 643 O O . ASN A 1 84 ? -4.031 -0.074 -25.581 1.00 61.84 84 ASN A O 1
ATOM 647 N N . ARG A 1 85 ? -2.671 1.572 -24.891 1.00 58.78 85 ARG A N 1
ATOM 648 C CA . ARG A 1 85 ? -3.617 2.225 -23.959 1.00 58.78 85 ARG A CA 1
ATOM 649 C C . ARG A 1 85 ? -4.992 2.578 -24.564 1.00 58.78 85 ARG A C 1
ATOM 651 O O . ARG A 1 85 ? -5.878 2.974 -23.833 1.00 58.78 85 ARG A O 1
ATOM 658 N N . GLY A 1 86 ? -5.183 2.473 -25.882 1.00 54.56 86 GLY A N 1
ATOM 659 C CA . GLY A 1 86 ? -6.466 2.740 -26.542 1.00 54.56 86 GLY A CA 1
ATOM 660 C C . GLY A 1 86 ? -7.431 1.550 -26.645 1.00 54.56 86 GLY A C 1
ATOM 661 O O . GLY A 1 86 ? -8.586 1.773 -26.998 1.00 54.56 86 GLY A O 1
ATOM 662 N N . ALA A 1 87 ? -6.989 0.312 -26.390 1.00 51.94 87 ALA A N 1
ATOM 663 C CA . ALA A 1 87 ? -7.832 -0.885 -26.534 1.00 51.94 87 ALA A CA 1
ATOM 664 C C . ALA A 1 87 ? -8.357 -1.431 -25.194 1.00 51.94 87 ALA A C 1
ATOM 666 O O . ALA A 1 87 ? -9.483 -1.912 -25.149 1.00 51.94 87 ALA A O 1
ATOM 667 N N . ASP A 1 88 ? -7.576 -1.300 -24.117 1.00 54.50 88 ASP A N 1
ATOM 668 C CA . ASP A 1 88 ? -7.870 -1.937 -22.823 1.00 54.50 88 ASP A CA 1
ATOM 669 C C . ASP A 1 88 ? -8.732 -1.064 -21.884 1.00 54.50 88 ASP A C 1
ATOM 671 O O . ASP A 1 88 ? -9.258 -1.561 -20.895 1.00 54.50 88 ASP A O 1
ATOM 675 N N . ASP A 1 89 ? -8.901 0.228 -22.195 1.00 54.38 89 ASP A N 1
ATOM 676 C CA . ASP A 1 89 ? -9.700 1.182 -21.401 1.00 54.38 89 ASP A CA 1
ATOM 677 C C . ASP A 1 89 ? -11.186 1.234 -21.852 1.00 54.38 89 ASP A C 1
ATOM 679 O O . ASP A 1 89 ? -11.951 2.072 -21.373 1.00 54.38 89 ASP A O 1
ATOM 683 N N . ASN A 1 90 ? -11.590 0.374 -22.801 1.00 42.50 90 ASN A N 1
ATOM 684 C CA . ASN A 1 90 ? -12.924 0.340 -23.426 1.00 42.50 90 ASN A CA 1
ATOM 685 C C . ASN A 1 90 ? -13.761 -0.917 -23.087 1.00 42.50 90 ASN A C 1
ATOM 687 O O . ASN A 1 90 ? -14.742 -1.186 -23.786 1.00 42.50 90 ASN A O 1
ATOM 691 N N . GLU A 1 91 ? -13.423 -1.658 -22.028 1.00 37.62 91 GLU A N 1
ATOM 692 C CA . GLU A 1 91 ? -14.303 -2.687 -21.433 1.00 37.62 91 GLU A CA 1
ATOM 693 C C . GLU A 1 91 ? -14.703 -2.352 -19.992 1.00 37.62 91 GLU A C 1
ATOM 695 O O . GLU A 1 91 ? -13.819 -1.983 -19.185 1.00 37.62 91 GLU A O 1
#

Secondary structure (DSSP, 8-state):
-HHHHHHHHTTTPPPPHHHHHHHHHHHHHH-SSS--PPPS---SHHHHHHHHHHHHT-SS------------HHHHHHHHHT--TTTGGG-

Sequence (91 aa):
LGKTIDSFISKGNLVPLDVVVNTIVCALKAAPTKTIIIDGYPRSVEQMMEFDKVLSEQNEICLKGVIEVRVSEEVAKERVLGRNRGADDNE

Foldseek 3Di:
DVVLCCVQVVVVHDDDLLVVLVVVVVCQVVDPDLDDDDPCPPPDPVSVVVNVVVCVVDDSDDDPDDDDDDDDPVVVVCVVVPPPVVPPVPD